Protein AF-A0A2V8NTP0-F1 (afdb_monomer_lite)

Radius of gyration: 22.35 Å; chains: 1; bounding box: 32×73×44 Å

Secondary structure (DSSP, 8-state):
-EE-SSEEEE-STTT-EEEEGGGEEEEEEEEPPTTS-TTTTTT-SEEEEEEEEETTEEEEEEEEE-TT-HHHHHHHHHHHHH-GGGB-TTS-HHHHHHHTT-S-TTHHHHHHHHHHHHHHHHHHHHHHHHHHT--

Sequence (135 aa):
MTLTDDRFISQGPMQNVDIPLSALRHFCVAPVKMDALNAMAAKYDSQLVISWSDSGKVSSKKLYVKQSEPSFQQLLAALQQKRPDASLLHLPPGEAQKQMGVTSTNKLAWIIGIGIVVLILIVVAILGLTGTFSS

Structure (mmCIF, N/CA/C/O backbone):
data_AF-A0A2V8NTP0-F1
#
_entry.id   AF-A0A2V8NTP0-F1
#
loop_
_atom_site.group_PDB
_atom_site.id
_atom_site.type_symbol
_atom_site.label_atom_id
_atom_site.label_alt_id
_atom_site.label_comp_id
_atom_site.label_asym_id
_atom_site.label_entity_id
_atom_site.label_seq_id
_atom_site.pdbx_PDB_ins_code
_atom_site.Cartn_x
_atom_site.Cartn_y
_atom_site.Cartn_z
_atom_site.occupancy
_atom_site.B_iso_or_equiv
_atom_site.auth_seq_id
_atom_site.auth_comp_id
_atom_site.auth_asym_id
_atom_site.auth_atom_id
_atom_site.pdbx_PDB_model_num
ATOM 1 N N . MET A 1 1 ? 7.686 -8.822 -1.782 1.00 68.00 1 MET A N 1
ATOM 2 C CA . MET A 1 1 ? 6.577 -8.302 -0.953 1.00 68.00 1 MET A CA 1
ATOM 3 C C . MET A 1 1 ? 5.717 -9.485 -0.578 1.00 68.00 1 MET A C 1
ATOM 5 O O . MET A 1 1 ? 5.547 -10.356 -1.423 1.00 68.00 1 MET A O 1
ATOM 9 N N . THR A 1 2 ? 5.212 -9.524 0.647 1.00 74.00 2 THR A N 1
ATOM 10 C CA . THR A 1 2 ? 4.488 -10.678 1.179 1.00 74.00 2 THR A CA 1
ATOM 11 C C . THR A 1 2 ? 3.232 -10.202 1.895 1.00 74.00 2 THR A C 1
ATOM 13 O O . THR A 1 2 ? 3.265 -9.241 2.663 1.00 74.00 2 THR A O 1
ATOM 16 N N . LEU A 1 3 ? 2.122 -10.879 1.628 1.00 66.25 3 LEU A N 1
ATOM 17 C CA . LEU A 1 3 ? 0.847 -10.680 2.302 1.00 66.25 3 LEU A CA 1
ATOM 18 C C . LEU A 1 3 ? 0.592 -11.908 3.175 1.00 66.25 3 LEU A C 1
ATOM 20 O O . LEU A 1 3 ? 0.546 -13.019 2.650 1.00 66.25 3 LEU A O 1
ATOM 24 N N . THR A 1 4 ? 0.466 -11.720 4.485 1.00 75.81 4 THR A N 1
ATOM 25 C CA . THR A 1 4 ? 0.050 -12.783 5.410 1.00 75.81 4 THR A CA 1
ATOM 26 C C . THR A 1 4 ? -1.467 -12.741 5.601 1.00 75.81 4 THR A C 1
ATOM 28 O O . THR A 1 4 ? -2.186 -12.015 4.900 1.00 75.81 4 THR A O 1
ATOM 31 N N . ASP A 1 5 ? -2.000 -13.543 6.524 1.00 74.69 5 ASP A N 1
ATOM 32 C CA . ASP A 1 5 ? -3.434 -13.516 6.807 1.00 74.69 5 ASP A CA 1
ATOM 33 C C . ASP A 1 5 ? -3.939 -12.205 7.395 1.00 74.69 5 ASP A C 1
ATOM 35 O O . ASP A 1 5 ? -5.060 -11.785 7.114 1.00 74.69 5 ASP A O 1
ATOM 39 N N . ASP A 1 6 ? -3.055 -11.507 8.085 1.00 81.06 6 ASP A N 1
ATOM 40 C CA . ASP A 1 6 ? -3.355 -10.370 8.930 1.00 81.06 6 ASP A CA 1
ATOM 41 C C . ASP A 1 6 ? -2.457 -9.156 8.656 1.00 81.06 6 ASP A C 1
ATOM 43 O O . ASP A 1 6 ? -2.754 -8.074 9.163 1.00 81.06 6 ASP A O 1
ATOM 47 N N . ARG A 1 7 ? -1.382 -9.283 7.861 1.00 80.00 7 ARG A N 1
ATOM 48 C CA . ARG A 1 7 ? -0.395 -8.209 7.646 1.00 80.00 7 ARG A CA 1
ATOM 49 C C . ARG A 1 7 ? 0.062 -8.076 6.200 1.00 80.00 7 ARG A C 1
ATOM 51 O O . ARG A 1 7 ? 0.136 -9.033 5.433 1.00 80.00 7 ARG A O 1
ATOM 58 N N . PHE A 1 8 ? 0.426 -6.852 5.848 1.00 78.94 8 PHE A N 1
ATOM 59 C CA . PHE A 1 8 ? 1.146 -6.519 4.632 1.00 78.94 8 PHE A CA 1
ATOM 60 C C . PHE A 1 8 ? 2.592 -6.184 4.987 1.00 78.94 8 PHE A C 1
ATOM 62 O O . PHE A 1 8 ? 2.849 -5.218 5.711 1.00 78.94 8 PHE A O 1
ATOM 69 N N . ILE A 1 9 ? 3.524 -6.972 4.449 1.00 79.69 9 ILE A N 1
ATOM 70 C CA . ILE A 1 9 ? 4.952 -6.822 4.701 1.00 79.69 9 ILE A CA 1
ATOM 71 C C . ILE A 1 9 ? 5.683 -6.607 3.374 1.00 79.69 9 ILE A C 1
ATOM 73 O O . ILE A 1 9 ? 5.739 -7.465 2.491 1.00 79.69 9 ILE A O 1
ATOM 77 N N . SER A 1 10 ? 6.305 -5.448 3.232 1.00 76.19 10 SER A N 1
ATOM 78 C CA . SER A 1 10 ? 7.266 -5.154 2.180 1.00 76.19 10 SER A CA 1
ATOM 79 C C . SER A 1 10 ? 8.636 -4.991 2.825 1.00 76.19 10 SER A C 1
ATOM 81 O O . SER A 1 10 ? 8.769 -4.257 3.798 1.00 76.19 10 SER A O 1
ATOM 83 N N . GLN A 1 11 ? 9.648 -5.679 2.297 1.00 68.81 11 GLN A N 1
ATOM 84 C CA . GLN A 1 11 ? 11.037 -5.555 2.735 1.00 68.81 11 GLN A CA 1
ATOM 85 C C . GLN A 1 11 ? 11.909 -5.149 1.548 1.00 68.81 11 GLN A C 1
ATOM 87 O O . GLN A 1 11 ? 11.788 -5.709 0.458 1.00 68.81 11 GLN A O 1
ATOM 92 N N . GLY A 1 12 ? 12.771 -4.154 1.748 1.00 59.88 12 GLY A N 1
ATOM 93 C CA . GLY A 1 12 ? 13.710 -3.688 0.729 1.00 59.88 12 GLY A CA 1
ATOM 94 C C . GLY A 1 12 ? 14.479 -2.441 1.168 1.00 59.88 12 GLY A C 1
ATOM 95 O O . GLY A 1 12 ? 14.024 -1.744 2.077 1.00 59.88 12 GLY A O 1
ATOM 96 N N . PRO A 1 13 ? 15.601 -2.106 0.499 1.00 48.22 13 PRO A N 1
ATOM 97 C CA . PRO A 1 13 ? 16.529 -1.046 0.921 1.00 48.22 13 PRO A CA 1
ATOM 98 C C . PRO A 1 13 ? 15.884 0.345 1.065 1.00 48.22 13 PRO A C 1
ATOM 100 O O . PRO A 1 13 ? 16.430 1.207 1.742 1.00 48.22 13 PRO A O 1
ATOM 103 N N . MET A 1 14 ? 14.698 0.558 0.482 1.00 54.00 14 MET A N 1
ATOM 104 C CA . MET A 1 14 ? 13.866 1.757 0.673 1.00 54.00 14 MET A CA 1
ATOM 105 C C . MET A 1 14 ? 12.378 1.438 0.932 1.00 54.00 14 MET A C 1
ATOM 107 O O . MET A 1 14 ? 11.532 2.331 0.971 1.00 54.00 14 MET A O 1
ATOM 111 N N . GLN A 1 15 ? 12.024 0.162 1.111 1.00 65.44 15 GLN A N 1
ATOM 112 C CA . GLN A 1 15 ? 10.645 -0.331 0.993 1.00 65.44 15 GLN A CA 1
ATOM 113 C C . GLN A 1 15 ? 10.170 -1.138 2.209 1.00 65.44 15 GLN A C 1
ATOM 115 O O . GLN A 1 15 ? 9.265 -1.953 2.071 1.00 65.44 15 GLN A O 1
ATOM 120 N N . ASN A 1 16 ? 10.734 -0.886 3.396 1.00 70.19 16 ASN A N 1
ATOM 121 C CA . ASN A 1 16 ? 10.275 -1.526 4.632 1.00 70.19 16 ASN A CA 1
ATOM 122 C C . ASN A 1 16 ? 8.911 -0.975 5.066 1.00 70.19 16 ASN A C 1
ATOM 124 O O . ASN A 1 16 ? 8.795 0.199 5.431 1.00 70.19 16 ASN A O 1
ATOM 128 N N . VAL A 1 17 ? 7.880 -1.805 4.968 1.00 74.88 17 VAL A N 1
ATOM 129 C CA . VAL A 1 17 ? 6.529 -1.560 5.474 1.00 74.88 17 VAL A CA 1
ATOM 130 C C . VAL A 1 17 ? 6.080 -2.840 6.139 1.00 74.88 17 VAL A C 1
ATOM 132 O O . VAL A 1 17 ? 6.108 -3.881 5.503 1.00 74.88 17 VAL A O 1
ATOM 135 N N . ASP A 1 18 ? 5.651 -2.753 7.385 1.00 83.56 18 ASP A N 1
ATOM 136 C CA . ASP A 1 18 ? 4.980 -3.842 8.077 1.00 83.56 18 ASP A CA 1
ATOM 137 C C . ASP A 1 18 ? 3.742 -3.245 8.738 1.00 83.56 18 ASP A C 1
ATOM 139 O O . ASP A 1 18 ? 3.844 -2.504 9.717 1.00 83.56 18 ASP A O 1
ATOM 143 N N . ILE A 1 19 ? 2.580 -3.495 8.141 1.00 81.94 19 ILE A N 1
ATOM 144 C CA . ILE A 1 19 ? 1.311 -2.952 8.618 1.00 81.94 19 ILE A CA 1
ATOM 145 C C . ILE A 1 19 ? 0.283 -4.071 8.756 1.00 81.94 19 ILE A C 1
ATOM 147 O O . ILE A 1 19 ? 0.197 -4.935 7.881 1.00 81.94 19 ILE A O 1
ATOM 151 N N . PRO A 1 20 ? -0.536 -4.065 9.819 1.00 83.75 20 PRO A N 1
ATOM 152 C CA . PRO A 1 20 ? -1.670 -4.965 9.888 1.00 83.75 20 PRO A CA 1
ATOM 153 C C . PRO A 1 20 ? -2.689 -4.573 8.816 1.00 83.75 20 PRO A C 1
ATOM 155 O O . PRO A 1 20 ? -2.948 -3.389 8.583 1.00 83.75 20 PRO A O 1
ATOM 158 N N . LEU A 1 21 ? -3.293 -5.571 8.173 1.00 82.31 21 LEU A N 1
ATOM 159 C CA . LEU A 1 21 ? -4.282 -5.356 7.128 1.00 82.31 21 LEU A CA 1
ATOM 160 C C . LEU A 1 21 ? -5.467 -4.576 7.646 1.00 82.31 21 LEU A C 1
ATOM 162 O O . LEU A 1 21 ? -5.972 -3.772 6.887 1.00 82.31 21 LEU A O 1
ATOM 166 N N . SER A 1 22 ? -5.861 -4.734 8.910 1.00 81.06 22 SER A N 1
ATOM 167 C CA . SER A 1 22 ? -6.922 -3.947 9.552 1.00 81.06 22 SER A CA 1
ATOM 168 C C . SER A 1 22 ? -6.628 -2.442 9.587 1.00 81.06 22 SER A C 1
ATOM 170 O O . SER A 1 22 ? -7.545 -1.638 9.432 1.00 81.06 22 SER A O 1
ATOM 172 N N . ALA A 1 23 ? -5.359 -2.044 9.713 1.00 82.94 23 ALA A N 1
ATOM 173 C CA . ALA A 1 23 ? -4.958 -0.638 9.705 1.00 82.94 23 ALA A CA 1
ATOM 174 C C . ALA A 1 23 ? -4.880 -0.039 8.297 1.00 82.94 23 ALA A C 1
ATOM 176 O O . ALA A 1 23 ? -4.823 1.188 8.173 1.00 82.94 23 ALA A O 1
ATOM 177 N N . LEU A 1 24 ? -4.880 -0.872 7.247 1.00 84.69 24 LEU A N 1
ATOM 178 C CA . LEU A 1 24 ? -4.927 -0.413 5.864 1.00 84.69 24 LEU A CA 1
ATOM 179 C C . LEU A 1 24 ? -6.225 0.369 5.647 1.00 84.69 24 LEU A C 1
ATOM 181 O O . LEU A 1 24 ? -7.323 -0.142 5.871 1.00 84.69 24 LEU A O 1
ATOM 185 N N . ARG A 1 25 ? -6.085 1.628 5.236 1.00 84.75 25 ARG A N 1
ATOM 186 C CA . ARG A 1 25 ? -7.217 2.499 4.918 1.00 84.75 25 ARG A CA 1
ATOM 187 C C . ARG A 1 25 ? -7.490 2.515 3.433 1.00 84.75 25 ARG A C 1
ATOM 189 O O . ARG A 1 25 ? -8.630 2.340 3.036 1.00 84.75 25 ARG A O 1
ATOM 196 N N . HIS A 1 26 ? -6.447 2.714 2.633 1.00 87.56 26 HIS A N 1
ATOM 197 C CA . HIS A 1 26 ? -6.590 2.789 1.190 1.00 87.56 26 HIS A CA 1
ATOM 198 C C . HIS A 1 26 ? -5.351 2.254 0.474 1.00 87.56 26 HIS A C 1
ATOM 200 O O . HIS A 1 26 ? -4.232 2.342 0.991 1.00 87.56 26 HIS A O 1
ATOM 206 N N . PHE A 1 27 ? -5.533 1.776 -0.752 1.00 88.25 27 PHE A N 1
ATOM 207 C CA . PHE A 1 27 ? -4.440 1.490 -1.670 1.00 88.25 27 PHE A CA 1
ATOM 208 C C . PHE A 1 27 ? -4.818 1.792 -3.123 1.00 88.25 27 PHE A C 1
ATOM 210 O O . PHE A 1 27 ? -5.960 1.597 -3.542 1.00 88.25 27 PHE A O 1
ATOM 217 N N . CYS A 1 28 ? -3.844 2.257 -3.904 1.00 87.50 28 CYS A N 1
ATOM 218 C CA . CYS A 1 28 ? -3.990 2.480 -5.339 1.00 87.50 28 CYS A CA 1
ATOM 219 C C . CYS A 1 28 ? -2.668 2.245 -6.080 1.00 87.50 28 CYS A C 1
ATOM 221 O O . CYS A 1 28 ? -1.590 2.288 -5.488 1.00 87.50 28 CYS A O 1
ATOM 223 N N . VAL A 1 29 ? -2.738 2.057 -7.395 1.00 87.00 29 VAL A N 1
ATOM 224 C CA . VAL A 1 29 ? -1.557 1.984 -8.266 1.00 87.00 29 VAL A CA 1
ATOM 225 C C . VAL A 1 29 ? -1.485 3.258 -9.096 1.00 87.00 29 VAL A C 1
ATOM 227 O O . VAL A 1 29 ? -2.497 3.740 -9.599 1.00 87.00 29 VAL A O 1
ATOM 230 N N . ALA A 1 30 ? -0.295 3.837 -9.208 1.00 83.38 30 ALA A N 1
ATOM 231 C CA . ALA A 1 30 ? -0.054 5.027 -10.011 1.00 83.38 30 ALA A CA 1
ATOM 232 C C . ALA A 1 30 ? 1.208 4.852 -10.866 1.00 83.38 30 ALA A C 1
ATOM 234 O O . ALA A 1 30 ? 2.139 4.186 -10.418 1.00 83.38 30 ALA A O 1
ATOM 235 N N . PRO A 1 31 ? 1.284 5.467 -12.056 1.00 81.75 31 PRO A N 1
ATOM 236 C CA . PRO A 1 31 ? 2.495 5.428 -12.869 1.00 81.75 31 PRO A CA 1
ATOM 237 C C . PRO A 1 31 ? 3.633 6.206 -12.193 1.00 81.75 31 PRO A C 1
ATOM 239 O O . PRO A 1 31 ? 3.395 7.227 -11.533 1.00 81.75 31 PRO A O 1
ATOM 242 N N . VAL A 1 32 ? 4.874 5.749 -12.374 1.00 76.75 32 VAL A N 1
ATOM 243 C CA . VAL A 1 32 ? 6.060 6.519 -11.970 1.00 76.75 32 VAL A CA 1
ATOM 244 C C . VAL A 1 32 ? 6.219 7.696 -12.935 1.00 76.75 32 VAL A C 1
ATOM 246 O O . VAL A 1 32 ? 6.342 7.509 -14.142 1.00 76.75 32 VAL A O 1
ATOM 249 N N . LYS A 1 33 ? 6.201 8.931 -12.420 1.00 67.00 33 LYS A N 1
ATOM 250 C CA . LYS A 1 33 ? 6.528 10.118 -13.226 1.00 67.00 33 LYS A CA 1
ATOM 251 C C . LYS A 1 33 ? 8.051 10.238 -13.316 1.00 67.00 33 LYS A C 1
ATOM 253 O O . LYS A 1 33 ? 8.713 10.213 -12.281 1.00 67.00 33 LYS A O 1
ATOM 258 N N . MET A 1 34 ? 8.579 10.366 -14.535 1.00 55.97 34 MET A N 1
ATOM 259 C CA . MET A 1 34 ? 10.018 10.300 -14.848 1.00 55.97 34 MET A CA 1
ATOM 260 C C . MET A 1 34 ? 10.908 11.363 -14.169 1.00 55.97 34 MET A C 1
ATOM 262 O O . MET A 1 34 ? 12.126 11.255 -14.246 1.00 55.97 34 MET A O 1
ATOM 266 N N . ASP A 1 35 ? 10.349 12.336 -13.447 1.00 56.84 35 ASP A N 1
ATOM 267 C CA . ASP A 1 35 ? 11.131 13.395 -12.788 1.00 56.84 35 ASP A CA 1
ATOM 268 C C . ASP A 1 35 ? 11.759 12.993 -11.435 1.00 56.84 35 ASP A C 1
ATOM 270 O O . ASP A 1 35 ? 12.548 13.750 -10.873 1.00 56.84 35 ASP A O 1
ATOM 274 N N . ALA A 1 36 ? 11.463 11.806 -10.890 1.00 50.56 36 ALA A N 1
ATOM 275 C CA . ALA A 1 36 ? 12.016 11.349 -9.610 1.00 50.56 36 ALA A CA 1
ATOM 276 C C . ALA A 1 36 ? 12.898 10.093 -9.780 1.00 50.56 36 ALA A C 1
ATOM 278 O O . ALA A 1 36 ? 12.407 8.970 -9.765 1.00 50.56 36 ALA A O 1
ATOM 279 N N . LEU A 1 37 ? 14.217 10.302 -9.873 1.00 51.09 37 LEU A N 1
ATOM 280 C CA . LEU A 1 37 ? 15.307 9.306 -9.926 1.00 51.09 37 LEU A CA 1
ATOM 281 C C . LEU A 1 37 ? 15.524 8.561 -11.261 1.00 51.09 37 LEU A C 1
ATOM 283 O O . LEU A 1 37 ? 15.158 7.394 -11.428 1.00 51.09 37 LEU A O 1
ATOM 287 N N . ASN A 1 38 ? 16.325 9.195 -12.124 1.00 53.81 38 ASN A N 1
ATOM 288 C CA . ASN A 1 38 ? 16.901 8.720 -13.397 1.00 53.81 38 ASN A CA 1
ATOM 289 C C . ASN A 1 38 ? 17.790 7.443 -13.347 1.00 53.81 38 ASN A C 1
ATOM 291 O O . ASN A 1 38 ? 18.568 7.192 -14.257 1.00 53.81 38 ASN A O 1
ATOM 295 N N . ALA A 1 39 ? 17.665 6.589 -12.328 1.00 49.38 39 ALA A N 1
ATOM 296 C CA . ALA A 1 39 ? 18.305 5.264 -12.299 1.00 49.38 39 ALA A CA 1
ATOM 297 C C . ALA A 1 39 ? 17.393 4.153 -11.744 1.00 49.38 39 ALA A C 1
ATOM 299 O O . ALA A 1 39 ? 17.542 2.992 -12.116 1.00 49.38 39 ALA A O 1
ATOM 300 N N . MET A 1 40 ? 16.413 4.486 -10.892 1.00 53.19 40 MET A N 1
ATOM 301 C CA . MET A 1 40 ? 15.437 3.510 -10.380 1.00 53.19 40 MET A CA 1
ATOM 302 C C . MET A 1 40 ? 14.178 3.425 -11.247 1.00 53.19 40 MET A C 1
ATOM 304 O O . MET A 1 40 ? 13.604 2.343 -11.359 1.00 53.19 40 MET A O 1
ATOM 308 N N . ALA A 1 41 ? 13.781 4.525 -11.898 1.00 53.19 41 ALA A N 1
ATOM 309 C CA . ALA A 1 41 ? 12.615 4.565 -12.784 1.00 53.19 41 ALA A CA 1
ATOM 310 C C . ALA A 1 41 ? 12.749 3.622 -13.997 1.00 53.19 41 ALA A C 1
ATOM 312 O O . ALA A 1 41 ? 11.756 3.114 -14.497 1.00 53.19 41 ALA A O 1
ATOM 313 N N . ALA A 1 42 ? 13.974 3.300 -14.428 1.00 58.25 42 ALA A N 1
ATOM 314 C CA . ALA A 1 42 ? 14.195 2.316 -15.490 1.00 58.25 42 ALA A CA 1
ATOM 315 C C . ALA A 1 42 ? 13.846 0.872 -15.067 1.00 58.25 42 ALA A C 1
ATOM 317 O O . ALA A 1 42 ? 13.620 0.016 -15.920 1.00 58.25 42 ALA A O 1
ATOM 318 N N . LYS A 1 43 ? 13.804 0.579 -13.757 1.00 70.25 43 LYS A N 1
ATOM 319 C CA . LYS A 1 43 ? 13.530 -0.766 -13.222 1.00 70.25 43 LYS A CA 1
ATOM 320 C C . LYS A 1 43 ? 12.060 -0.976 -12.833 1.00 70.25 43 LYS A C 1
ATOM 322 O O . LYS A 1 43 ? 11.618 -2.122 -12.765 1.00 70.25 43 LYS A O 1
ATOM 327 N N . TYR A 1 44 ? 11.312 0.101 -12.601 1.00 74.81 44 TYR A N 1
ATOM 328 C CA . TYR A 1 44 ? 9.935 0.067 -12.104 1.00 74.81 44 TYR A CA 1
ATOM 329 C C . TYR A 1 44 ? 9.056 1.031 -12.906 1.00 74.81 44 TYR A C 1
ATOM 331 O O . TYR A 1 44 ? 9.365 2.215 -12.995 1.00 74.81 44 TYR A O 1
ATOM 339 N N . ASP A 1 45 ? 7.954 0.531 -13.465 1.00 80.38 45 ASP A N 1
ATOM 340 C CA . ASP A 1 45 ? 7.012 1.317 -14.280 1.00 80.38 45 ASP A CA 1
ATOM 341 C C . ASP A 1 45 ? 5.915 1.997 -13.435 1.00 80.38 45 ASP A C 1
ATOM 343 O O . ASP A 1 45 ? 5.292 2.975 -13.860 1.00 80.38 45 ASP A O 1
ATOM 347 N N . SER A 1 46 ? 5.703 1.508 -12.210 1.00 83.56 46 SER A N 1
ATOM 348 C CA . SER A 1 46 ? 4.555 1.852 -11.378 1.00 83.56 46 SER A CA 1
ATOM 349 C C . SER A 1 46 ? 4.930 1.980 -9.905 1.00 83.56 46 SER A C 1
ATOM 351 O O . SER A 1 46 ? 5.972 1.526 -9.431 1.00 83.56 46 SER A O 1
ATOM 353 N N . GLN A 1 47 ? 4.050 2.623 -9.150 1.00 85.00 47 GLN A N 1
ATOM 354 C CA . GLN A 1 47 ? 4.129 2.740 -7.704 1.00 85.00 47 GLN A CA 1
ATOM 355 C C . GLN A 1 47 ? 2.806 2.295 -7.077 1.00 85.00 47 GLN A C 1
ATOM 357 O O . GLN A 1 47 ? 1.73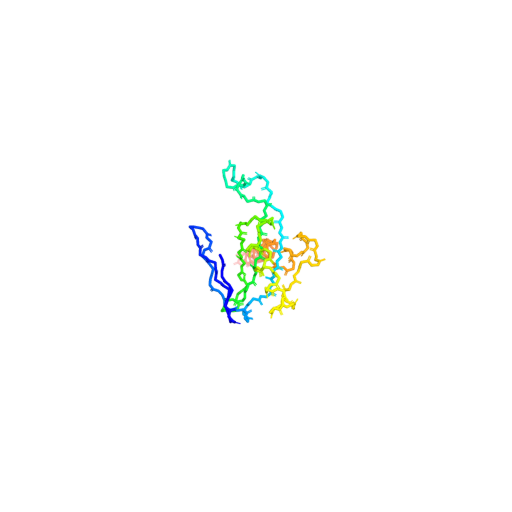6 2.818 -7.397 1.00 85.00 47 GLN A O 1
ATOM 362 N N . LEU A 1 48 ? 2.885 1.338 -6.157 1.00 86.38 48 LEU A N 1
ATOM 363 C CA . LEU A 1 48 ? 1.795 0.999 -5.256 1.00 86.38 48 LEU A CA 1
ATOM 364 C C . LEU A 1 48 ? 1.805 2.014 -4.113 1.00 86.38 48 LEU A C 1
ATOM 366 O O . LEU A 1 48 ? 2.763 2.100 -3.344 1.00 86.38 48 LEU A O 1
ATOM 370 N N . VAL A 1 49 ? 0.743 2.800 -4.011 1.00 86.75 49 VAL A N 1
ATOM 371 C CA . VAL A 1 49 ? 0.532 3.739 -2.915 1.00 86.75 49 VAL A CA 1
ATOM 372 C C . VAL A 1 49 ? -0.386 3.070 -1.910 1.00 86.75 49 VAL A C 1
ATOM 374 O O . VAL A 1 49 ? -1.471 2.619 -2.264 1.00 86.75 49 VAL A O 1
ATOM 377 N N . ILE A 1 50 ? 0.040 3.022 -0.656 1.00 87.44 50 ILE A N 1
ATOM 378 C CA . ILE A 1 50 ? -0.743 2.497 0.464 1.00 87.44 50 ILE A CA 1
ATOM 379 C C . ILE A 1 50 ? -0.850 3.566 1.543 1.00 87.44 50 ILE A C 1
ATOM 381 O O . ILE A 1 50 ? 0.102 4.316 1.774 1.00 87.44 50 ILE A O 1
ATOM 385 N N . SER A 1 51 ? -1.999 3.641 2.208 1.00 86.94 51 SER A N 1
ATOM 386 C CA . SER A 1 51 ? -2.183 4.455 3.404 1.00 86.94 51 SER A CA 1
ATOM 387 C C . SER A 1 51 ? -2.794 3.640 4.529 1.00 86.94 51 SER A C 1
ATOM 389 O O . SER A 1 51 ? -3.651 2.779 4.317 1.00 86.94 51 SER A O 1
ATOM 391 N N . TRP A 1 52 ? -2.326 3.903 5.741 1.00 87.00 52 TRP A N 1
ATOM 392 C CA . TRP A 1 52 ? -2.743 3.195 6.939 1.00 87.00 52 TRP A CA 1
ATOM 393 C C . TRP A 1 52 ? -2.880 4.155 8.113 1.00 87.00 52 TRP A C 1
ATOM 395 O O . TRP A 1 52 ? -2.298 5.240 8.128 1.00 87.00 52 TRP A O 1
ATOM 405 N N . SER A 1 53 ? -3.684 3.758 9.093 1.00 81.00 53 SER A N 1
ATOM 406 C CA . SER A 1 53 ? -3.797 4.470 10.361 1.00 81.00 53 SER A CA 1
ATOM 407 C C . SER A 1 53 ? -2.770 3.916 11.338 1.00 81.00 53 SER A C 1
ATOM 409 O O . SER A 1 53 ? -2.843 2.746 11.699 1.00 81.00 53 SER A O 1
ATOM 411 N N . ASP A 1 54 ? -1.850 4.752 11.798 1.00 78.69 54 ASP A N 1
ATOM 412 C CA . ASP A 1 54 ? -0.903 4.428 12.859 1.00 78.69 54 ASP A CA 1
ATOM 413 C C . ASP A 1 54 ? -1.097 5.406 14.016 1.00 78.69 54 ASP A C 1
ATOM 415 O O . ASP A 1 54 ? -0.932 6.617 13.858 1.00 78.69 54 ASP A O 1
ATOM 419 N N . SER A 1 55 ? -1.512 4.884 15.172 1.00 76.50 55 SER A N 1
ATOM 420 C CA . SER A 1 55 ? -1.668 5.669 16.404 1.00 76.50 55 SER A CA 1
ATOM 421 C C . SER A 1 55 ? -2.531 6.937 16.222 1.00 76.50 55 SER A C 1
ATOM 423 O O . SER A 1 55 ? -2.222 8.010 16.735 1.00 76.50 55 SER A O 1
ATOM 425 N N . GLY A 1 56 ? -3.606 6.825 15.428 1.00 72.19 56 GLY A N 1
ATOM 426 C CA . GLY A 1 56 ? -4.535 7.920 15.110 1.00 72.19 56 GLY A CA 1
ATOM 427 C C . GLY A 1 56 ? -4.083 8.870 13.992 1.00 72.19 56 GLY A C 1
ATOM 428 O O . GLY A 1 56 ? -4.855 9.740 13.590 1.00 72.19 56 GLY A O 1
ATOM 429 N N . LYS A 1 57 ? -2.873 8.701 13.447 1.00 77.62 57 LYS A N 1
ATOM 430 C CA . LYS A 1 57 ? -2.361 9.467 12.303 1.00 77.62 57 LYS A CA 1
ATOM 431 C C . LYS A 1 57 ? -2.446 8.644 11.022 1.00 77.62 57 LYS A C 1
ATOM 433 O O . LYS A 1 57 ? -2.178 7.447 11.018 1.00 77.62 57 LYS A O 1
ATOM 438 N N . VAL A 1 58 ? -2.807 9.294 9.917 1.00 80.69 58 VAL A N 1
ATOM 439 C CA . VAL A 1 58 ? -2.792 8.657 8.595 1.00 80.69 58 VAL A CA 1
ATOM 440 C C . VAL A 1 58 ? -1.385 8.760 8.024 1.00 80.69 58 VAL A C 1
ATOM 442 O O . VAL A 1 58 ? -0.905 9.850 7.717 1.00 80.69 58 VAL A O 1
ATOM 445 N N . SER A 1 59 ? -0.743 7.610 7.877 1.00 82.44 59 SER A N 1
ATOM 446 C CA . SER A 1 59 ? 0.554 7.452 7.230 1.00 82.44 59 SER A CA 1
ATOM 447 C C . SER A 1 59 ? 0.353 6.919 5.816 1.00 82.44 59 SER A C 1
ATOM 449 O O . SER A 1 59 ? -0.618 6.217 5.532 1.00 82.44 59 SER A O 1
ATOM 451 N N . SER A 1 60 ? 1.262 7.255 4.903 1.00 83.06 60 SER A N 1
ATOM 452 C CA . SER A 1 60 ? 1.240 6.717 3.544 1.00 83.06 60 SER A CA 1
ATOM 453 C C . SER A 1 60 ? 2.642 6.414 3.046 1.00 83.06 60 SER A C 1
ATOM 455 O O . SER A 1 60 ? 3.619 7.035 3.470 1.00 83.06 60 SER A O 1
ATOM 457 N N . LYS A 1 61 ? 2.747 5.447 2.136 1.00 82.94 61 LYS A N 1
ATOM 458 C CA . LYS A 1 61 ? 4.012 5.077 1.508 1.00 82.94 61 LYS A CA 1
ATOM 459 C C . LYS A 1 61 ? 3.798 4.660 0.066 1.00 82.94 61 LYS A C 1
ATOM 461 O O . LYS A 1 61 ? 2.761 4.107 -0.294 1.00 82.94 61 LYS A O 1
ATOM 466 N N . LYS A 1 62 ? 4.806 4.959 -0.748 1.00 83.00 62 LYS A N 1
ATOM 467 C CA . LYS A 1 62 ? 4.891 4.585 -2.156 1.00 83.00 62 LYS A CA 1
ATOM 468 C C . LYS A 1 62 ? 5.923 3.473 -2.282 1.00 83.00 62 LYS A C 1
ATOM 470 O O . LYS A 1 62 ? 7.048 3.622 -1.808 1.00 83.00 62 LYS A O 1
ATOM 475 N N . LEU A 1 63 ? 5.519 2.368 -2.885 1.00 81.81 63 LEU A N 1
ATOM 476 C CA . LEU A 1 63 ? 6.352 1.206 -3.150 1.00 81.81 63 LEU A CA 1
ATOM 477 C C . LEU A 1 63 ? 6.538 1.100 -4.657 1.00 81.81 63 LEU A C 1
ATOM 479 O O . LEU A 1 63 ? 5.556 0.994 -5.387 1.00 81.81 63 LEU A O 1
ATOM 483 N N . TYR A 1 64 ? 7.781 1.171 -5.121 1.00 82.50 64 TYR A N 1
ATOM 484 C CA . TYR A 1 64 ? 8.093 1.076 -6.545 1.00 82.50 64 TYR A CA 1
ATOM 485 C C . TYR A 1 64 ? 8.025 -0.382 -6.980 1.00 82.50 64 TYR A C 1
ATOM 487 O O . TYR A 1 64 ? 8.674 -1.245 -6.384 1.00 82.50 64 TYR A O 1
ATOM 495 N N . VAL A 1 65 ? 7.216 -0.633 -8.000 1.00 81.50 65 VAL A N 1
ATOM 496 C CA . VAL A 1 65 ? 6.820 -1.960 -8.462 1.00 81.50 65 VAL A CA 1
ATOM 497 C C . VAL A 1 65 ? 6.813 -2.001 -9.982 1.00 81.50 65 VAL A C 1
ATOM 499 O O . VAL A 1 65 ? 6.708 -0.977 -10.656 1.00 81.50 65 VAL A O 1
ATOM 502 N N . LYS A 1 66 ? 6.925 -3.207 -10.528 1.00 84.12 66 LYS A N 1
ATOM 503 C CA . LYS A 1 66 ? 6.703 -3.448 -11.946 1.00 84.12 66 LYS A CA 1
ATOM 504 C C . LYS A 1 66 ? 5.305 -4.033 -12.107 1.00 84.12 66 LYS A C 1
ATOM 506 O O . LYS A 1 66 ? 5.042 -5.142 -11.653 1.00 84.12 66 LYS A O 1
ATOM 511 N N . GLN A 1 67 ? 4.395 -3.287 -12.722 1.00 82.56 67 GLN A N 1
ATOM 512 C CA . GLN A 1 67 ? 2.990 -3.676 -12.854 1.00 82.56 67 GLN A CA 1
ATOM 513 C C . GLN A 1 67 ? 2.819 -4.955 -13.681 1.00 82.56 67 GLN A C 1
ATOM 515 O O . GLN A 1 67 ? 1.880 -5.723 -13.461 1.00 82.56 67 GLN A O 1
ATOM 520 N N . SER A 1 68 ? 3.739 -5.206 -14.613 1.00 82.62 68 SER A N 1
ATOM 521 C CA . SER A 1 68 ? 3.748 -6.429 -15.411 1.00 82.62 68 SER A CA 1
ATOM 522 C C . SER A 1 68 ? 4.262 -7.660 -14.651 1.00 82.62 68 SER A C 1
ATOM 524 O O . SER A 1 68 ? 4.286 -8.745 -15.225 1.00 82.62 68 SER A O 1
ATOM 526 N N . GLU A 1 69 ? 4.764 -7.519 -13.420 1.00 84.25 69 GLU A N 1
ATOM 527 C CA . GLU A 1 69 ? 5.317 -8.644 -12.666 1.00 84.25 69 GLU A CA 1
ATOM 528 C C . GLU A 1 69 ? 4.182 -9.529 -12.113 1.00 84.25 69 GLU A C 1
ATOM 530 O O . GLU A 1 69 ? 3.326 -9.027 -11.376 1.00 84.25 69 GLU A O 1
ATOM 535 N N . PRO A 1 70 ? 4.155 -10.844 -12.412 1.00 84.12 70 PRO A N 1
ATOM 536 C CA . PRO A 1 70 ? 3.072 -11.724 -11.962 1.00 84.12 70 PRO A CA 1
ATOM 537 C C . PRO A 1 70 ? 2.912 -11.768 -10.438 1.00 84.12 70 PRO A C 1
ATOM 539 O O . PRO A 1 70 ? 1.794 -11.794 -9.929 1.00 84.12 70 PRO A O 1
ATOM 542 N N . SER A 1 71 ? 4.026 -11.717 -9.704 1.00 79.75 71 SER A N 1
ATOM 543 C CA . SER A 1 71 ? 4.055 -11.673 -8.236 1.00 79.75 71 SER A CA 1
ATOM 544 C C . SER A 1 71 ? 3.329 -10.435 -7.684 1.00 79.75 71 SER A C 1
ATOM 546 O O . SER A 1 71 ? 2.593 -10.522 -6.702 1.00 79.75 71 SER A O 1
ATOM 548 N N . PHE A 1 72 ? 3.480 -9.284 -8.346 1.00 84.12 72 PHE A N 1
ATOM 549 C CA . PHE A 1 72 ? 2.809 -8.043 -7.980 1.00 84.12 72 PHE A CA 1
ATOM 550 C C . PHE A 1 72 ? 1.316 -8.087 -8.313 1.00 84.12 72 PHE A C 1
ATOM 552 O O . PHE A 1 72 ? 0.497 -7.653 -7.506 1.00 84.12 72 PHE A O 1
ATOM 559 N N . GLN A 1 73 ? 0.940 -8.656 -9.459 1.00 84.69 73 GLN A N 1
ATOM 560 C CA . GLN A 1 73 ? -0.472 -8.824 -9.814 1.00 84.69 73 GLN A CA 1
ATOM 561 C C . GLN A 1 73 ? -1.202 -9.752 -8.835 1.00 84.69 73 GLN A C 1
ATOM 563 O O . GLN A 1 73 ? -2.312 -9.438 -8.407 1.00 84.69 73 GLN A O 1
ATO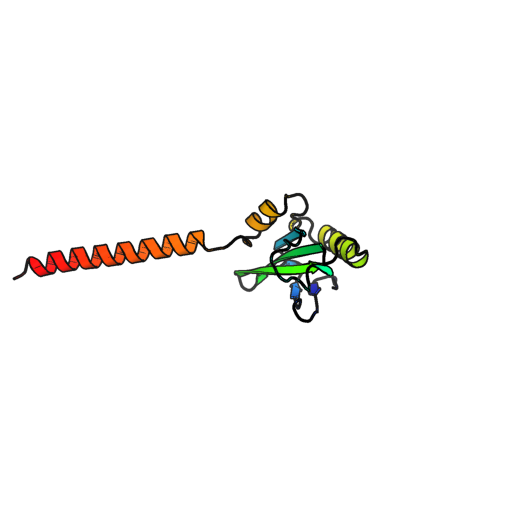M 568 N N . GLN A 1 74 ? -0.561 -10.847 -8.418 1.00 83.00 74 GLN A N 1
ATOM 569 C CA . GLN A 1 74 ? -1.094 -11.750 -7.394 1.00 83.00 74 GLN A CA 1
ATOM 570 C C . GLN A 1 74 ? -1.261 -11.044 -6.045 1.00 83.00 74 GLN A C 1
ATOM 572 O O . GLN A 1 74 ? -2.305 -11.167 -5.408 1.00 83.00 74 GLN A O 1
ATOM 577 N N . LEU A 1 75 ? -0.265 -10.255 -5.632 1.00 84.62 75 LEU A N 1
ATOM 578 C CA . LEU A 1 75 ? -0.334 -9.448 -4.414 1.00 84.62 75 LEU A CA 1
ATOM 579 C C . LEU A 1 75 ? -1.491 -8.442 -4.463 1.00 84.62 75 LEU A C 1
ATOM 581 O O . LEU A 1 75 ? -2.227 -8.300 -3.488 1.00 84.62 75 LEU A O 1
ATOM 585 N N . LEU A 1 76 ? -1.657 -7.752 -5.593 1.00 86.31 76 LEU A N 1
ATOM 586 C CA . LEU A 1 76 ? -2.707 -6.757 -5.780 1.00 86.31 76 LEU A CA 1
ATOM 587 C C . LEU A 1 76 ? -4.099 -7.394 -5.732 1.00 86.31 76 LEU A C 1
ATOM 589 O O . LEU A 1 76 ? -4.983 -6.880 -5.047 1.00 86.31 76 LEU A O 1
ATOM 593 N N . ALA A 1 77 ? -4.273 -8.536 -6.400 1.00 84.94 77 ALA A N 1
ATOM 594 C CA . ALA A 1 77 ? -5.512 -9.302 -6.362 1.00 84.94 77 ALA A CA 1
ATOM 595 C C . ALA A 1 77 ? -5.827 -9.792 -4.940 1.00 84.94 77 ALA A C 1
ATOM 597 O O . ALA A 1 77 ? -6.955 -9.646 -4.474 1.00 84.94 77 ALA A O 1
ATOM 598 N N . ALA A 1 78 ? -4.827 -10.300 -4.215 1.00 83.00 78 ALA A N 1
ATOM 599 C CA . ALA A 1 78 ? -5.002 -10.755 -2.840 1.00 83.00 78 ALA A CA 1
ATOM 600 C C . ALA A 1 78 ? -5.351 -9.597 -1.885 1.00 83.00 78 ALA A C 1
ATOM 602 O O . ALA A 1 78 ? -6.222 -9.744 -1.029 1.00 83.00 78 ALA A O 1
ATOM 603 N N . LEU A 1 79 ? -4.742 -8.419 -2.059 1.00 82.44 79 LEU A N 1
ATOM 604 C CA . LEU A 1 79 ? -5.104 -7.209 -1.311 1.00 82.44 79 LEU A CA 1
ATOM 605 C C . LEU A 1 79 ? -6.549 -6.782 -1.583 1.00 82.44 79 LEU A C 1
ATOM 607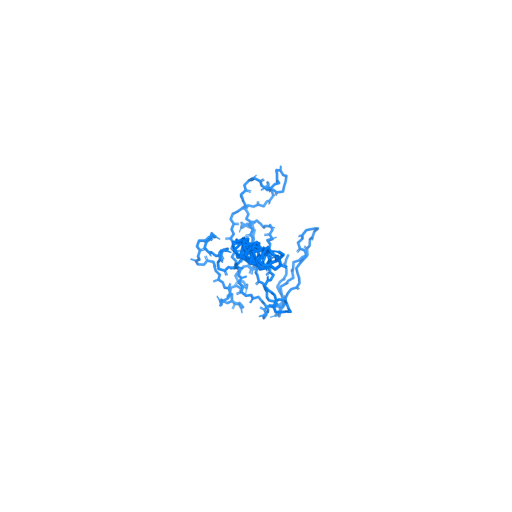 O O . LEU A 1 79 ? -7.277 -6.464 -0.646 1.00 82.44 79 LEU A O 1
ATOM 611 N N . GLN A 1 80 ? -6.982 -6.819 -2.843 1.00 86.50 80 GLN A N 1
ATOM 612 C CA . GLN A 1 80 ? -8.354 -6.489 -3.223 1.00 86.50 80 GLN A CA 1
ATOM 613 C C . GLN A 1 80 ? -9.372 -7.498 -2.686 1.00 86.50 80 GLN A C 1
ATOM 615 O O . GLN A 1 80 ? -10.458 -7.097 -2.281 1.00 86.50 80 GLN A O 1
ATOM 620 N N . GLN A 1 81 ? -9.024 -8.783 -2.632 1.00 84.75 81 GLN A N 1
ATOM 621 C CA . GLN A 1 81 ? -9.878 -9.805 -2.027 1.00 84.75 81 GLN A CA 1
ATOM 622 C C . GLN A 1 81 ? -9.995 -9.637 -0.510 1.00 84.75 81 GLN A C 1
ATOM 624 O O . GLN A 1 81 ? -11.086 -9.775 0.035 1.00 84.75 81 GLN A O 1
ATOM 629 N N . LYS A 1 82 ? -8.889 -9.326 0.180 1.00 82.75 82 LYS A N 1
ATOM 630 C CA . LYS A 1 82 ? -8.876 -9.204 1.647 1.00 82.75 82 LYS A CA 1
ATOM 631 C C . LYS A 1 82 ? -9.438 -7.880 2.157 1.00 82.75 82 LYS A C 1
ATOM 633 O O . LYS A 1 82 ? -10.014 -7.850 3.239 1.00 82.75 82 LYS A O 1
ATOM 638 N N . ARG A 1 83 ? -9.246 -6.787 1.416 1.00 81.50 83 ARG A N 1
ATOM 639 C CA . ARG A 1 83 ? -9.681 -5.429 1.783 1.00 81.50 83 ARG A CA 1
ATOM 640 C C . ARG A 1 83 ? -10.293 -4.701 0.579 1.00 81.50 83 ARG A C 1
ATOM 642 O O . ARG A 1 83 ? -9.732 -3.705 0.116 1.00 81.50 83 ARG A O 1
ATOM 649 N N . PRO A 1 84 ? -11.433 -5.175 0.042 1.00 85.19 84 PRO A N 1
ATOM 650 C CA . PRO A 1 84 ? -12.087 -4.526 -1.097 1.00 85.19 84 PRO A CA 1
ATOM 651 C C . PRO A 1 84 ? -12.520 -3.089 -0.772 1.00 85.19 84 PRO A C 1
ATOM 653 O O . PRO A 1 84 ? -12.480 -2.223 -1.640 1.00 85.19 84 PRO A O 1
ATOM 656 N N . ASP A 1 85 ? -12.852 -2.827 0.493 1.00 79.12 85 ASP A N 1
ATOM 657 C CA . ASP A 1 85 ? -13.217 -1.522 1.047 1.00 79.12 85 ASP A CA 1
ATOM 658 C C . ASP A 1 85 ? -12.079 -0.490 0.985 1.00 79.12 85 ASP A C 1
ATOM 660 O O . ASP A 1 85 ? -12.329 0.702 0.831 1.00 79.12 85 ASP A O 1
ATOM 664 N N . ALA A 1 86 ? -10.826 -0.945 1.060 1.00 83.62 86 ALA A N 1
ATOM 665 C CA . ALA A 1 86 ? -9.647 -0.090 0.960 1.00 83.62 86 ALA A CA 1
ATOM 666 C C . ALA A 1 86 ? -9.192 0.132 -0.496 1.00 83.62 86 ALA A C 1
ATOM 668 O O . ALA A 1 86 ? -8.233 0.866 -0.747 1.00 83.62 86 ALA A O 1
ATOM 669 N N . SER A 1 87 ? -9.825 -0.514 -1.479 1.00 86.44 87 SER A N 1
ATOM 670 C CA . SER A 1 87 ? -9.367 -0.464 -2.865 1.00 86.44 87 SER A CA 1
ATOM 671 C C . SER A 1 87 ? -9.828 0.806 -3.576 1.00 86.44 87 SER A C 1
ATOM 673 O O . SER A 1 87 ? -11.008 0.986 -3.872 1.00 86.44 87 SER A O 1
ATOM 675 N N . LEU A 1 88 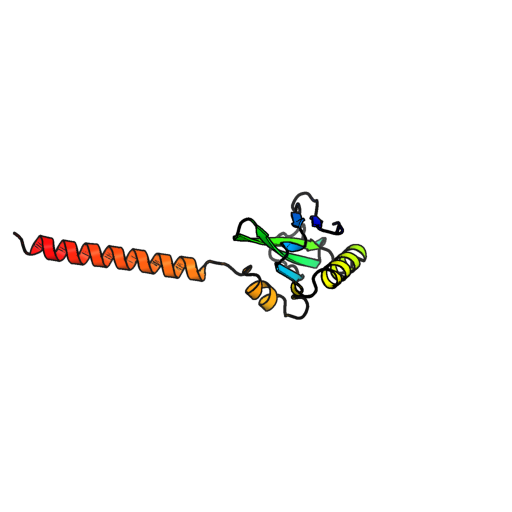? -8.873 1.658 -3.953 1.00 84.94 88 LEU A N 1
ATOM 676 C CA . LEU A 1 88 ? -9.114 2.828 -4.804 1.00 84.94 88 LEU A CA 1
ATOM 677 C C . LEU A 1 88 ? -8.652 2.601 -6.248 1.00 84.94 88 LEU A C 1
ATOM 679 O O . LEU A 1 88 ? -8.434 3.552 -6.993 1.00 84.94 88 LEU A O 1
ATOM 683 N N . LEU A 1 89 ? -8.497 1.339 -6.662 1.00 83.81 89 LEU A N 1
ATOM 684 C CA . LEU A 1 89 ? -8.090 0.979 -8.027 1.00 83.81 89 LEU A CA 1
ATOM 685 C C . LEU A 1 89 ? -9.117 1.383 -9.091 1.00 83.81 89 LEU A C 1
ATOM 687 O O . LEU A 1 89 ? -8.769 1.507 -10.260 1.00 83.81 89 LEU A O 1
ATOM 691 N N . HIS A 1 90 ? -10.370 1.586 -8.683 1.00 78.69 90 HIS A N 1
ATOM 692 C CA . HIS A 1 90 ? -11.450 2.046 -9.550 1.00 78.69 90 HIS A CA 1
ATOM 693 C C . HIS A 1 90 ? -11.364 3.548 -9.872 1.00 78.69 90 HIS A C 1
ATOM 695 O O . HIS A 1 90 ? -12.043 4.010 -10.785 1.00 78.69 90 HIS A O 1
ATOM 701 N N . LEU A 1 91 ? -10.548 4.310 -9.134 1.00 77.38 91 LEU A N 1
ATOM 702 C CA . LEU A 1 91 ? -10.395 5.748 -9.326 1.00 77.38 91 LEU A CA 1
ATOM 703 C C . LEU A 1 91 ? -9.140 6.079 -10.137 1.00 77.38 91 LEU A C 1
ATOM 705 O O . LEU A 1 91 ? -8.116 5.399 -10.014 1.00 77.38 91 LEU A O 1
ATOM 709 N N . PRO A 1 92 ? -9.157 7.187 -10.901 1.00 76.06 92 PRO A N 1
ATOM 710 C CA . PRO A 1 92 ? -7.950 7.738 -11.492 1.00 76.06 92 PRO A CA 1
ATOM 711 C C . PRO A 1 92 ? -6.867 7.958 -10.419 1.00 76.06 92 PRO A C 1
ATOM 713 O O . PRO A 1 92 ? -7.170 8.485 -9.344 1.00 76.06 92 PRO A O 1
ATOM 716 N N . PRO A 1 93 ? -5.582 7.658 -10.692 1.00 73.31 93 PRO A N 1
ATOM 717 C CA . PRO A 1 93 ? -4.514 7.739 -9.691 1.00 73.31 93 PRO A CA 1
ATOM 718 C C . PRO A 1 93 ? -4.393 9.098 -8.984 1.00 73.31 93 PRO A C 1
ATOM 720 O O . PRO A 1 93 ? -4.007 9.163 -7.819 1.00 73.31 93 PRO A O 1
ATOM 723 N N . GLY A 1 94 ? -4.726 10.193 -9.676 1.00 69.81 94 GLY A N 1
ATOM 724 C CA . GLY A 1 94 ? -4.736 11.537 -9.094 1.00 69.81 94 GLY A CA 1
ATOM 725 C C . GLY A 1 94 ? -5.880 11.774 -8.102 1.00 69.81 94 GLY A C 1
ATOM 726 O O . GLY A 1 94 ? -5.706 12.525 -7.147 1.00 69.81 94 GLY A O 1
ATOM 727 N N . GLU A 1 95 ? -7.029 11.131 -8.296 1.00 73.69 95 GLU A N 1
ATOM 728 C CA . GLU A 1 95 ? -8.177 11.201 -7.386 1.00 73.69 95 GLU A CA 1
ATOM 729 C C . GLU A 1 95 ? -7.999 10.253 -6.203 1.00 73.69 95 GLU A C 1
ATOM 731 O O . GLU A 1 95 ? -8.202 10.661 -5.059 1.00 73.69 95 GLU A O 1
ATOM 736 N N . ALA A 1 96 ? -7.494 9.043 -6.460 1.00 77.69 96 ALA A N 1
ATOM 737 C CA . ALA A 1 96 ? -7.123 8.097 -5.416 1.00 77.69 96 ALA A CA 1
ATOM 738 C C . ALA A 1 96 ? -6.105 8.721 -4.447 1.00 77.69 96 ALA A C 1
ATOM 740 O O . ALA A 1 96 ? -6.323 8.755 -3.240 1.00 77.69 96 ALA A O 1
ATOM 741 N N . GLN A 1 97 ? -5.034 9.338 -4.959 1.00 70.69 97 GLN A N 1
ATOM 742 C CA . GLN A 1 97 ? -4.038 10.004 -4.108 1.00 70.69 97 GLN A CA 1
ATOM 743 C C . GLN A 1 97 ? -4.597 11.198 -3.318 1.00 70.69 97 GLN A C 1
ATOM 745 O O . GLN A 1 97 ? -4.122 11.455 -2.207 1.00 70.69 97 GLN A O 1
ATOM 750 N N . LYS A 1 98 ? -5.609 11.904 -3.847 1.00 73.25 98 LYS A N 1
ATOM 751 C CA . LYS A 1 98 ? -6.317 12.968 -3.116 1.00 73.25 98 LYS A CA 1
ATOM 752 C C . LYS A 1 98 ? -7.133 12.406 -1.956 1.00 73.25 98 LYS A C 1
ATOM 754 O O . LYS A 1 98 ? -7.012 12.918 -0.847 1.00 73.25 98 LYS A O 1
ATOM 759 N N . GLN A 1 99 ? -7.904 11.341 -2.182 1.00 71.62 99 GLN A N 1
ATOM 760 C CA . GLN A 1 99 ? -8.675 10.675 -1.124 1.00 71.62 99 GLN A CA 1
ATOM 761 C C . GLN A 1 99 ? -7.779 10.060 -0.045 1.00 71.62 99 GLN A C 1
ATOM 763 O O . GLN A 1 99 ? -8.111 10.076 1.137 1.00 71.62 99 GLN A O 1
ATOM 768 N N . MET A 1 100 ? -6.596 9.584 -0.431 1.00 67.06 100 MET A N 1
ATOM 769 C CA . MET A 1 100 ? -5.607 9.043 0.499 1.00 67.06 100 MET A CA 1
ATOM 770 C C . MET A 1 100 ? -4.881 10.112 1.331 1.00 67.06 100 MET A C 1
ATOM 772 O O . MET A 1 100 ? -4.094 9.750 2.204 1.00 67.06 100 MET A O 1
ATOM 776 N N . GLY A 1 101 ? -5.092 11.406 1.057 1.00 65.19 101 GLY A N 1
ATOM 777 C CA . GLY A 1 101 ? -4.377 12.501 1.722 1.00 65.19 101 GLY A CA 1
ATOM 778 C C . GLY A 1 101 ? -2.897 12.608 1.330 1.00 65.19 101 GLY A C 1
ATOM 779 O O . GLY A 1 101 ? -2.120 13.259 2.022 1.00 65.19 101 GLY A O 1
ATOM 780 N N . VAL A 1 102 ? -2.485 11.970 0.226 1.00 58.25 102 VAL A N 1
ATOM 781 C CA . VAL A 1 102 ? -1.080 11.902 -0.226 1.00 58.25 102 VAL A CA 1
ATOM 782 C C . VAL A 1 102 ? -0.682 13.162 -1.004 1.00 58.25 102 VAL A C 1
ATOM 784 O O . VAL A 1 102 ? 0.495 13.522 -1.069 1.00 58.25 102 VAL A O 1
ATOM 787 N N . THR A 1 103 ? -1.652 13.898 -1.551 1.00 48.28 103 THR A N 1
ATOM 788 C CA . THR A 1 103 ? -1.448 15.279 -2.006 1.00 48.28 103 THR A CA 1
ATOM 789 C C . THR A 1 103 ? -1.496 16.232 -0.820 1.00 48.28 103 THR A C 1
ATOM 791 O O . THR A 1 103 ? -2.536 16.795 -0.504 1.00 48.28 103 THR A O 1
ATOM 794 N N . SER A 1 104 ? -0.330 16.401 -0.202 1.00 39.03 104 SER A N 1
ATOM 795 C CA . SER A 1 104 ? 0.104 17.587 0.531 1.00 39.03 104 SER A CA 1
ATOM 796 C C . SER A 1 104 ? -0.951 18.263 1.416 1.00 39.03 104 SER A C 1
ATOM 798 O O . SER A 1 104 ? -1.672 19.183 1.019 1.00 39.03 104 SER A O 1
ATOM 800 N N . THR A 1 105 ? -0.888 17.902 2.690 1.00 42.94 105 THR A N 1
ATOM 801 C CA . THR A 1 105 ? -1.287 18.692 3.859 1.00 42.94 105 THR A CA 1
ATOM 802 C C . THR A 1 105 ? -0.528 20.038 3.949 1.00 42.94 105 THR A C 1
ATOM 804 O O . THR A 1 105 ? -0.056 20.401 5.014 1.00 42.94 105 THR A O 1
ATOM 807 N N . ASN A 1 106 ? -0.375 20.803 2.858 1.00 45.16 106 ASN A N 1
ATOM 808 C CA . ASN A 1 106 ? 0.184 22.167 2.897 1.00 45.16 106 ASN A CA 1
ATOM 809 C C . ASN A 1 106 ? -0.850 23.274 2.702 1.00 45.16 106 ASN A C 1
ATOM 811 O O . ASN A 1 106 ? -0.544 24.425 2.995 1.00 45.16 106 ASN A O 1
ATOM 815 N N . LYS A 1 107 ? -2.084 22.984 2.265 1.00 41.50 107 LYS A N 1
ATOM 816 C CA . LYS A 1 107 ? -3.097 24.054 2.171 1.00 41.50 107 LYS A CA 1
ATOM 817 C C . LYS A 1 107 ? -3.709 24.426 3.523 1.00 41.50 107 LYS A C 1
ATOM 819 O O . LYS A 1 107 ? -3.944 25.603 3.763 1.00 41.50 107 LYS A O 1
ATOM 824 N N . LEU A 1 108 ? -3.901 23.466 4.431 1.00 43.75 108 LEU A N 1
ATOM 825 C CA . LEU A 1 108 ? -4.441 23.750 5.769 1.00 43.75 108 LEU A CA 1
ATOM 826 C C . LEU A 1 108 ? -3.403 24.382 6.710 1.00 43.75 108 LEU A C 1
ATOM 828 O O . LEU A 1 108 ? -3.749 25.284 7.467 1.00 43.75 108 LEU A O 1
ATOM 832 N N . ALA A 1 109 ? -2.129 23.987 6.617 1.00 47.41 109 ALA A N 1
ATOM 833 C CA . ALA A 1 109 ? -1.057 24.589 7.416 1.00 47.41 109 ALA A CA 1
ATOM 834 C C . ALA A 1 109 ? -0.821 26.069 7.061 1.00 47.41 109 ALA A C 1
ATOM 836 O O . ALA A 1 109 ? -0.577 26.882 7.951 1.00 47.41 109 ALA A O 1
ATOM 837 N N . TRP A 1 110 ? -0.962 26.446 5.784 1.00 40.09 110 TRP A N 1
ATOM 838 C CA . TRP A 1 110 ? -0.811 27.843 5.369 1.00 40.09 110 TRP A CA 1
ATOM 839 C C . TRP A 1 110 ? -1.967 28.732 5.855 1.00 40.09 110 TRP A C 1
ATOM 841 O O . TRP A 1 110 ? -1.723 29.841 6.323 1.00 40.09 110 TRP A O 1
ATOM 851 N N . ILE A 1 111 ? -3.210 28.234 5.828 1.00 52.00 111 ILE A N 1
ATOM 852 C CA . ILE A 1 111 ? -4.381 28.977 6.331 1.00 52.00 111 ILE A CA 1
ATOM 853 C C . ILE A 1 111 ? -4.256 29.234 7.840 1.00 52.00 111 ILE A C 1
ATOM 855 O O . ILE A 1 111 ? -4.476 30.357 8.291 1.00 52.00 111 ILE A O 1
ATOM 859 N N . ILE A 1 112 ? -3.838 28.224 8.612 1.00 55.12 112 ILE A N 1
ATOM 860 C CA . ILE A 1 112 ? -3.616 28.365 10.060 1.00 55.12 112 ILE A CA 1
ATOM 861 C C . ILE A 1 112 ? -2.449 29.330 10.338 1.00 55.12 112 ILE A C 1
ATOM 863 O O . ILE A 1 112 ? -2.556 30.184 11.216 1.00 55.12 112 ILE A O 1
ATOM 867 N N . GLY A 1 113 ? -1.368 29.256 9.553 1.00 51.97 113 GLY A N 1
ATOM 868 C CA . GLY A 1 113 ? -0.216 30.153 9.678 1.00 51.97 113 GLY A CA 1
ATOM 869 C C . GLY A 1 113 ? -0.545 31.627 9.410 1.00 51.97 113 GLY A C 1
ATOM 870 O O . GLY A 1 113 ? -0.165 32.486 10.203 1.00 51.97 113 GLY A O 1
ATOM 871 N N . ILE A 1 114 ? -1.295 31.933 8.343 1.00 59.28 114 ILE A N 1
ATOM 872 C CA . ILE A 1 114 ? -1.721 33.314 8.043 1.00 59.28 114 ILE A CA 1
ATOM 873 C C . ILE A 1 114 ? -2.656 33.838 9.140 1.00 59.28 114 ILE A C 1
ATOM 875 O O . ILE A 1 114 ? -2.488 34.972 9.589 1.00 59.28 114 ILE A O 1
ATOM 879 N N . GLY A 1 115 ? -3.605 33.017 9.606 1.00 56.09 115 GLY A N 1
ATOM 880 C CA . GLY A 1 115 ? -4.554 33.417 10.647 1.00 56.09 115 GLY A CA 1
ATOM 881 C C . GLY A 1 115 ? -3.870 33.854 11.946 1.00 56.09 115 GLY A C 1
ATOM 882 O O . GLY A 1 115 ? -4.248 34.869 12.527 1.00 56.09 115 GLY A O 1
ATOM 883 N N . ILE A 1 116 ? -2.819 33.141 12.365 1.00 68.00 116 ILE A N 1
ATOM 884 C CA . ILE A 1 116 ? -2.067 33.457 13.589 1.00 68.00 116 ILE A CA 1
ATOM 885 C C . ILE A 1 116 ? -1.252 34.750 13.436 1.00 68.00 116 ILE A C 1
ATOM 887 O O . ILE A 1 116 ? -1.259 35.582 14.341 1.00 68.00 116 ILE A O 1
ATOM 891 N N . VAL A 1 117 ? -0.586 34.965 12.295 1.00 70.50 117 VAL A N 1
ATOM 892 C CA . VAL A 1 117 ? 0.214 36.184 12.066 1.00 70.50 117 VAL A CA 1
ATOM 893 C C . VAL A 1 117 ? -0.670 37.435 12.028 1.00 70.50 117 VAL A C 1
ATOM 895 O O . VAL A 1 117 ? -0.326 38.448 12.637 1.00 70.50 117 VAL A O 1
ATOM 898 N N . VAL A 1 118 ? -1.834 37.361 11.373 1.00 72.69 118 VAL A N 1
ATOM 899 C CA . VAL A 1 118 ? -2.796 38.476 11.333 1.00 72.69 118 VAL A CA 1
ATOM 900 C C . VAL A 1 118 ? -3.349 38.772 12.728 1.00 72.69 118 VAL A C 1
ATOM 902 O O . VAL A 1 118 ? -3.429 39.937 13.113 1.00 72.69 118 VAL A O 1
ATOM 905 N N . LEU A 1 119 ? -3.665 37.740 13.518 1.00 71.75 119 LEU A N 1
ATOM 906 C CA . LEU A 1 119 ? -4.146 37.916 14.889 1.00 71.75 119 LEU A CA 1
ATOM 907 C C . LEU A 1 119 ? -3.106 38.625 15.773 1.00 71.75 119 LEU A C 1
ATOM 909 O O . LEU A 1 119 ? -3.459 39.545 16.506 1.00 71.75 119 LEU A O 1
ATOM 913 N N . ILE A 1 120 ? -1.826 38.250 15.674 1.00 73.75 120 ILE A N 1
ATOM 914 C CA . ILE A 1 120 ? -0.745 38.884 16.446 1.00 73.75 120 ILE A CA 1
ATOM 915 C C . ILE A 1 120 ? -0.591 40.361 16.062 1.00 73.75 120 ILE A C 1
ATOM 917 O O . ILE A 1 120 ? -0.499 41.207 16.949 1.00 73.75 120 ILE A O 1
ATOM 921 N N . LEU A 1 121 ? -0.617 40.695 14.767 1.00 72.81 121 LEU A N 1
ATOM 922 C CA . LEU A 1 121 ? -0.531 42.089 14.318 1.00 72.81 121 LEU A CA 1
ATOM 923 C C . LEU A 1 121 ? -1.715 42.932 14.806 1.00 72.81 121 LEU A C 1
ATOM 925 O O . LEU A 1 121 ? -1.513 44.069 15.227 1.00 72.81 121 LEU A O 1
ATOM 929 N N . ILE A 1 122 ? -2.930 42.376 14.806 1.00 76.94 122 ILE A N 1
ATOM 930 C CA . ILE A 1 122 ? -4.118 43.055 15.342 1.00 76.94 122 ILE A CA 1
ATOM 931 C C . ILE A 1 122 ? -3.973 43.291 16.849 1.00 76.94 122 ILE A C 1
ATOM 933 O O . ILE A 1 122 ? -4.222 44.398 17.316 1.00 76.94 122 ILE A O 1
ATOM 937 N N . VAL A 1 123 ? -3.530 42.290 17.616 1.00 76.44 123 VAL A N 1
ATOM 938 C CA . VAL A 1 123 ? -3.326 42.431 19.067 1.00 76.44 123 VAL A CA 1
ATOM 939 C C . VAL A 1 123 ? -2.259 43.484 19.379 1.00 76.44 123 VAL A C 1
ATOM 941 O O . VAL A 1 123 ? -2.478 44.327 20.245 1.00 76.44 123 VAL A O 1
ATOM 944 N N . VAL A 1 124 ? -1.139 43.496 18.648 1.00 74.06 124 VAL A N 1
ATOM 945 C CA . VAL A 1 124 ? -0.085 44.514 18.808 1.00 74.06 124 VAL A CA 1
ATOM 946 C C . VAL A 1 124 ? -0.592 45.907 18.430 1.00 74.06 124 VAL A C 1
ATOM 948 O O . VAL A 1 124 ? -0.297 46.863 19.139 1.00 74.06 124 VAL A O 1
ATOM 951 N N . ALA A 1 125 ? -1.387 46.038 17.365 1.00 75.19 125 ALA A N 1
ATOM 952 C CA . ALA A 1 125 ? -1.978 47.317 16.976 1.00 75.19 125 ALA A CA 1
ATOM 953 C C . ALA A 1 125 ? -2.967 47.842 18.030 1.00 75.19 125 ALA A C 1
ATOM 955 O O . ALA A 1 125 ? -2.918 49.020 18.374 1.00 75.19 125 ALA A O 1
ATOM 956 N N . ILE A 1 126 ? -3.825 46.979 18.585 1.00 72.88 126 ILE A N 1
ATOM 957 C CA . ILE A 1 126 ? -4.771 47.356 19.646 1.00 72.88 126 ILE A CA 1
ATOM 958 C C . ILE A 1 126 ? -4.014 47.760 20.916 1.00 72.88 126 ILE A C 1
ATOM 960 O O . ILE A 1 126 ? -4.302 48.813 21.478 1.00 72.88 126 ILE A O 1
ATOM 964 N N . LEU A 1 127 ? -3.017 46.976 21.337 1.00 66.25 127 LEU A N 1
ATOM 965 C CA . LEU A 1 127 ? -2.207 47.290 22.519 1.00 66.25 127 LEU A CA 1
ATOM 966 C C . LEU A 1 127 ? -1.391 48.575 22.333 1.00 66.25 127 LEU A C 1
ATOM 968 O O . LEU A 1 127 ? -1.337 49.398 23.246 1.00 66.25 127 LEU A O 1
ATOM 972 N N . GLY A 1 128 ? -0.813 48.779 21.147 1.00 63.28 128 GLY A N 1
ATOM 973 C CA . GLY A 1 128 ? -0.103 50.003 20.783 1.00 63.28 128 GLY A CA 1
ATOM 974 C C . GLY A 1 128 ? -1.010 51.231 20.816 1.00 63.28 128 GLY A C 1
ATOM 975 O O . GLY A 1 128 ? -0.634 52.241 21.401 1.00 63.28 128 GLY A O 1
ATOM 976 N N . LEU A 1 129 ? -2.234 51.120 20.291 1.00 60.25 129 LEU A N 1
ATOM 977 C CA . LEU A 1 129 ? -3.232 52.187 20.371 1.00 60.25 129 LEU A CA 1
ATOM 978 C C . LEU A 1 129 ? -3.614 52.478 21.828 1.00 60.25 129 LEU A C 1
ATOM 980 O O . LEU A 1 129 ? -3.569 53.633 22.243 1.00 60.25 129 LEU A O 1
ATOM 984 N N . THR A 1 130 ? -3.903 51.460 22.646 1.00 59.88 130 THR A N 1
ATOM 985 C CA . THR A 1 130 ? -4.250 51.671 24.065 1.00 59.88 130 THR A CA 1
ATOM 986 C C . THR A 1 130 ? -3.090 52.210 24.906 1.00 59.88 130 THR A C 1
ATOM 988 O O . THR A 1 130 ? -3.330 52.928 25.871 1.00 59.88 130 THR A O 1
ATOM 991 N N . GLY A 1 131 ? -1.838 51.920 24.532 1.00 55.19 131 GLY A N 1
ATOM 992 C CA . GLY A 1 131 ? -0.649 52.473 25.184 1.00 55.19 131 GLY A CA 1
ATOM 993 C C . GLY A 1 131 ? -0.402 53.944 24.838 1.00 55.19 131 GLY A C 1
ATOM 994 O O . GLY A 1 131 ? 0.068 54.698 25.684 1.00 55.19 131 GLY A O 1
ATOM 995 N N . THR A 1 132 ? -0.771 54.383 23.631 1.00 53.50 132 THR A N 1
ATOM 996 C CA . THR A 1 132 ? -0.626 55.787 23.201 1.00 53.50 132 THR A CA 1
ATOM 997 C C . THR A 1 132 ? -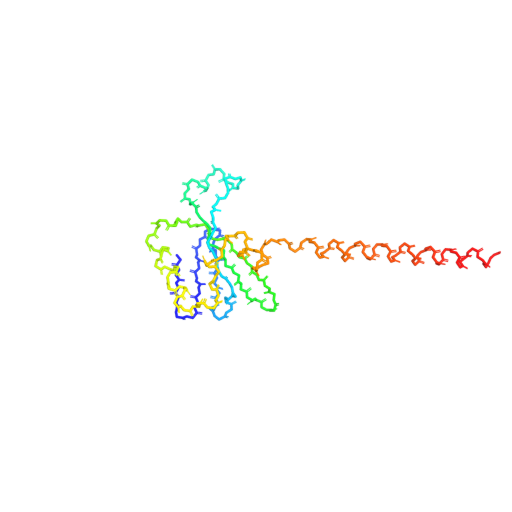1.722 56.730 23.704 1.00 53.50 132 THR A C 1
ATOM 999 O O . THR A 1 132 ? -1.560 57.938 23.595 1.00 53.50 132 THR A O 1
ATOM 1002 N N . PHE A 1 133 ? -2.816 56.212 24.274 1.00 52.00 133 PHE A N 1
ATOM 1003 C CA . PHE A 1 133 ? -3.885 57.031 24.873 1.00 52.00 133 PHE A CA 1
ATOM 1004 C C . PHE A 1 133 ? -3.714 57.273 26.385 1.00 52.00 133 PHE A C 1
ATOM 1006 O O . PHE A 1 133 ? -4.562 57.927 26.986 1.00 52.00 133 PHE A O 1
ATOM 1013 N N . SER A 1 134 ? -2.642 56.765 27.006 1.00 51.22 134 SER A N 1
ATOM 1014 C CA . SER A 1 134 ? -2.378 56.924 28.445 1.00 51.22 134 SER A CA 1
ATOM 1015 C C . SER A 1 134 ? -1.062 57.656 28.755 1.00 51.22 134 SER A C 1
ATOM 1017 O O . SER A 1 134 ? -0.438 57.373 29.781 1.00 51.22 134 SER A O 1
ATOM 1019 N N . SER A 1 135 ? -0.644 58.597 27.901 1.00 44.34 135 SER A N 1
ATOM 1020 C CA . SER A 1 135 ? 0.412 59.571 28.216 1.00 44.34 135 SER A CA 1
ATOM 1021 C C . SER A 1 135 ? -0.003 60.990 27.867 1.00 44.34 135 SER A C 1
ATOM 1023 O O . SER A 1 135 ? -0.829 61.159 26.945 1.00 44.34 135 SER A O 1
#

pLDDT: mean 72.22, std 13.29, range [39.03, 88.25]

Foldseek 3Di:
DDDDPFWDADDDPQTGDTGGLVQWQAKEKDADDCPPDPPCCVVAGIWIKTWGQDPNDIDIDTDGHHPPDPVVVV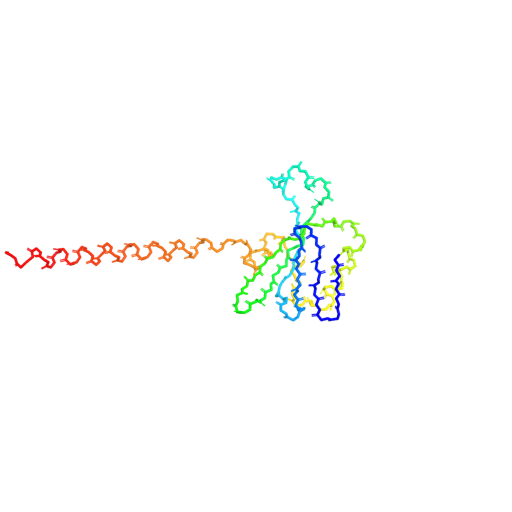VVVVSCVNCVNRYPHVDDPVVRCVVSVVPDPPVVVVVVVVVVVVVVVVVCVVVVVVVVVPD